Protein AF-A0A7C2C0W4-F1 (afdb_monomer_lite)

Radius of gyration: 8.46 Å; chains: 1; bounding box: 17×19×17 Å

Structure (mmCIF, N/CA/C/O backbone):
data_AF-A0A7C2C0W4-F1
#
_entry.id   AF-A0A7C2C0W4-F1
#
loop_
_atom_site.group_PDB
_atom_site.id
_atom_site.type_symbol
_atom_site.label_atom_id
_atom_site.label_alt_id
_atom_site.label_comp_id
_atom_site.label_asym_id
_atom_site.label_entity_id
_atom_site.label_seq_id
_atom_site.pdbx_PDB_ins_code
_atom_site.Cartn_x
_atom_site.Cartn_y
_atom_site.Cartn_z
_atom_site.occupancy
_atom_site.B_iso_or_equiv
_atom_site.auth_seq_id
_atom_site.auth_comp_id
_atom_site.auth_asym_id
_atom_site.auth_atom_id
_atom_site.pdbx_PDB_model_num
ATOM 1 N N . MET A 1 1 ? -11.072 -10.315 0.675 1.00 90.81 1 MET A N 1
ATOM 2 C CA . MET A 1 1 ? -11.220 -9.612 -0.621 1.00 90.81 1 MET A CA 1
ATOM 3 C C . MET A 1 1 ? -9.830 -9.366 -1.193 1.00 90.81 1 MET A C 1
ATOM 5 O O . MET A 1 1 ? -8.928 -9.113 -0.402 1.00 90.81 1 MET A O 1
ATOM 9 N N . ARG A 1 2 ? -9.645 -9.475 -2.514 1.00 95.88 2 ARG A N 1
ATOM 10 C CA . ARG A 1 2 ? -8.367 -9.193 -3.191 1.00 95.88 2 ARG A CA 1
ATOM 11 C C . ARG A 1 2 ? -8.544 -8.017 -4.142 1.00 95.88 2 ARG A C 1
ATOM 13 O O . ARG A 1 2 ? -9.532 -7.996 -4.872 1.00 95.88 2 ARG A O 1
ATOM 20 N N . ILE A 1 3 ? -7.619 -7.060 -4.117 1.00 97.62 3 ILE A N 1
ATOM 21 C CA . ILE A 1 3 ? -7.639 -5.869 -4.977 1.00 97.62 3 ILE A CA 1
ATOM 22 C C . ILE A 1 3 ? -6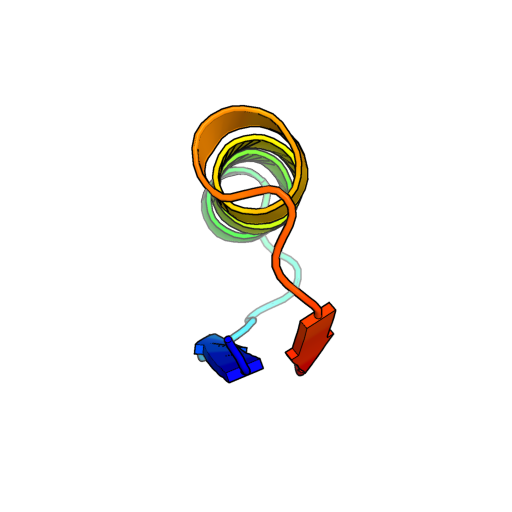.341 -5.831 -5.777 1.00 97.62 3 ILE A C 1
ATOM 24 O O . ILE A 1 3 ? -5.261 -5.906 -5.197 1.00 97.62 3 ILE A O 1
ATOM 28 N N . VAL A 1 4 ? -6.452 -5.696 -7.097 1.00 98.12 4 VAL A N 1
ATOM 29 C CA . VAL A 1 4 ? -5.309 -5.411 -7.969 1.00 98.12 4 VAL A CA 1
ATOM 30 C C . VAL A 1 4 ? -5.246 -3.902 -8.160 1.00 98.12 4 VAL A C 1
ATOM 32 O O . VAL A 1 4 ? -6.207 -3.295 -8.634 1.00 98.12 4 VAL A O 1
ATOM 35 N N . LEU A 1 5 ? -4.139 -3.297 -7.749 1.00 98.06 5 LEU A N 1
ATOM 36 C CA . LEU A 1 5 ? -3.872 -1.874 -7.876 1.00 98.06 5 LEU A CA 1
ATOM 37 C C . LEU A 1 5 ? -2.826 -1.682 -8.969 1.00 98.06 5 LEU A C 1
ATOM 39 O O . LEU A 1 5 ? -1.746 -2.239 -8.870 1.00 98.06 5 LEU A O 1
ATOM 43 N N . ALA A 1 6 ? 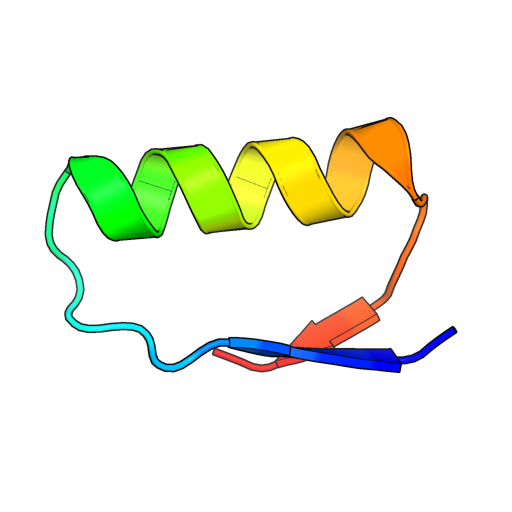-3.108 -0.852 -9.971 1.00 98.25 6 ALA A N 1
ATOM 44 C CA . ALA A 1 6 ? -2.067 -0.405 -10.890 1.00 98.25 6 ALA A CA 1
ATOM 45 C C . ALA A 1 6 ? -1.102 0.531 -10.141 1.00 98.25 6 ALA A C 1
ATOM 47 O O . ALA A 1 6 ? -1.406 1.707 -9.922 1.00 98.25 6 ALA A O 1
ATOM 48 N N . TYR A 1 7 ? 0.037 0.001 -9.702 1.00 98.38 7 TYR A N 1
ATOM 49 C CA . TYR A 1 7 ? 0.992 0.718 -8.867 1.00 98.38 7 TYR A CA 1
ATOM 50 C C . TYR A 1 7 ? 2.181 1.238 -9.682 1.00 98.38 7 TYR A C 1
ATOM 52 O O . TYR A 1 7 ? 2.956 0.468 -10.243 1.00 98.38 7 TYR A O 1
ATOM 60 N N . SER A 1 8 ? 2.358 2.562 -9.732 1.00 97.94 8 SER A N 1
ATOM 61 C CA . SER A 1 8 ? 3.483 3.193 -10.443 1.00 97.94 8 SER A CA 1
ATOM 62 C C . SER A 1 8 ? 4.709 3.441 -9.560 1.00 97.94 8 SER A C 1
ATOM 64 O O . SER A 1 8 ? 5.751 3.854 -10.061 1.00 97.94 8 SER A O 1
ATOM 66 N N . GLY 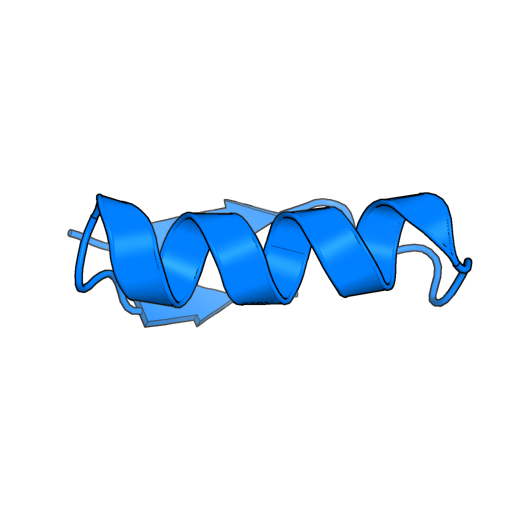A 1 9 ? 4.593 3.237 -8.243 1.00 97.69 9 GLY A N 1
ATOM 67 C CA . GLY A 1 9 ? 5.628 3.606 -7.271 1.00 97.69 9 GLY A CA 1
ATOM 68 C C . GLY A 1 9 ? 5.649 5.093 -6.898 1.00 97.69 9 GLY A C 1
ATOM 69 O O . GLY A 1 9 ? 6.464 5.499 -6.074 1.00 97.69 9 GLY A O 1
ATOM 70 N N . GLY A 1 10 ? 4.753 5.908 -7.465 1.00 98.38 10 GLY A N 1
ATOM 71 C CA . GLY A 1 10 ? 4.600 7.315 -7.099 1.00 98.38 10 GLY A CA 1
ATOM 72 C C . GLY A 1 10 ? 4.005 7.50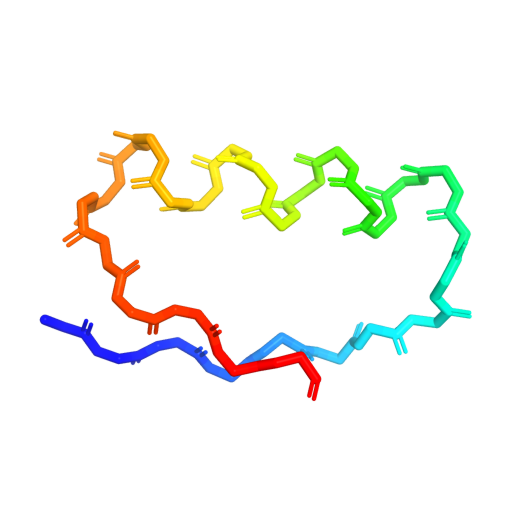6 -5.700 1.00 98.38 10 GLY A C 1
ATOM 73 O O . GLY A 1 10 ? 3.427 6.580 -5.117 1.00 98.38 10 GL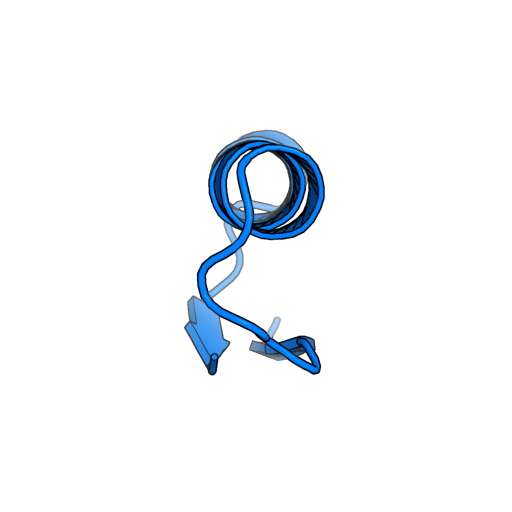Y A O 1
ATOM 74 N N . LEU A 1 11 ? 4.110 8.732 -5.173 1.00 98.38 11 LEU A N 1
ATOM 75 C CA . LEU A 1 11 ? 3.572 9.103 -3.858 1.00 98.38 11 LEU A CA 1
ATOM 76 C C . LEU A 1 11 ? 2.079 8.762 -3.745 1.00 98.38 11 LEU A C 1
ATOM 78 O O . LEU A 1 11 ? 1.675 8.074 -2.809 1.00 98.38 11 LEU A O 1
ATOM 82 N N . ASP A 1 12 ? 1.288 9.159 -4.740 1.00 98.44 12 ASP A N 1
ATOM 83 C CA . ASP A 1 12 ? -0.162 8.960 -4.734 1.00 98.44 12 ASP A CA 1
ATOM 84 C C . ASP A 1 12 ? -0.527 7.473 -4.701 1.00 98.44 12 ASP A C 1
ATOM 86 O O . ASP A 1 12 ? -1.296 7.029 -3.849 1.00 98.44 12 ASP A O 1
ATOM 90 N N . THR A 1 13 ? 0.093 6.660 -5.563 1.00 98.31 13 THR A N 1
ATOM 91 C CA . THR A 1 13 ? -0.161 5.212 -5.598 1.00 98.31 13 THR A CA 1
ATOM 92 C C . THR A 1 13 ? 0.319 4.503 -4.330 1.00 98.31 13 THR A C 1
ATOM 94 O O . THR A 1 13 ? -0.270 3.499 -3.933 1.00 98.31 13 THR A O 1
ATOM 97 N N . SER A 1 14 ? 1.340 5.039 -3.652 1.00 98.50 14 SER A N 1
ATOM 98 C CA . SER A 1 14 ? 1.838 4.524 -2.366 1.00 98.50 14 SER A CA 1
ATOM 99 C C . SER A 1 14 ? 0.859 4.785 -1.227 1.00 98.50 14 SER A C 1
ATOM 101 O O . SER A 1 14 ? 0.608 3.902 -0.404 1.00 98.50 14 SER A O 1
ATOM 103 N N . ILE A 1 15 ? 0.257 5.975 -1.203 1.00 98.38 15 ILE A N 1
ATOM 104 C CA . ILE A 1 15 ? -0.777 6.326 -0.227 1.00 98.38 15 ILE A CA 1
ATOM 105 C C . ILE A 1 15 ? -2.038 5.491 -0.473 1.00 98.38 15 ILE A C 1
ATOM 107 O O . ILE A 1 15 ? -2.570 4.902 0.470 1.00 98.38 15 ILE A O 1
ATOM 111 N N . ILE A 1 16 ? -2.473 5.365 -1.732 1.00 98.44 16 ILE A N 1
ATOM 112 C CA . ILE A 1 16 ? -3.638 4.550 -2.111 1.00 98.44 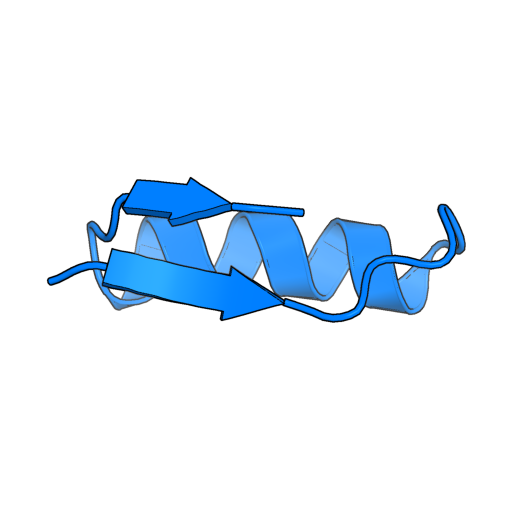16 ILE A CA 1
ATOM 113 C C . ILE A 1 16 ? -3.444 3.088 -1.691 1.00 98.44 16 ILE A C 1
ATOM 115 O O . ILE A 1 16 ? -4.352 2.495 -1.108 1.00 98.44 16 ILE A O 1
ATOM 119 N N . LEU A 1 17 ? -2.256 2.513 -1.913 1.00 98.31 17 LEU A N 1
ATOM 120 C CA . LEU A 1 17 ? -1.946 1.140 -1.505 1.00 98.31 17 LEU A CA 1
ATOM 121 C C . LEU A 1 17 ? -2.152 0.929 0.000 1.00 98.31 17 LEU A C 1
ATOM 123 O O . LEU A 1 17 ? -2.736 -0.078 0.406 1.00 98.31 17 LEU A O 1
ATOM 127 N N . LYS A 1 18 ? -1.693 1.868 0.835 1.00 98.06 18 LYS A N 1
ATOM 128 C CA . LYS A 1 18 ? -1.856 1.784 2.292 1.00 98.06 18 LYS A CA 1
ATOM 129 C C . LYS A 1 18 ? -3.317 1.963 2.711 1.00 98.06 18 LYS A C 1
ATOM 131 O O . LYS A 1 18 ? -3.828 1.156 3.485 1.00 98.06 18 LYS A O 1
ATOM 136 N N . TRP A 1 19 ? -4.004 2.949 2.138 1.00 98.44 19 TRP A N 1
ATOM 137 C CA . TRP A 1 19 ? -5.412 3.222 2.423 1.00 98.44 19 TRP A CA 1
ATOM 138 C C . TRP A 1 19 ? -6.324 2.031 2.092 1.00 98.44 19 TRP A C 1
ATOM 140 O O . TRP A 1 19 ? -7.201 1.689 2.886 1.00 98.44 19 TRP A O 1
ATOM 150 N N . LEU A 1 20 ? -6.090 1.353 0.962 1.00 98.25 20 LEU A N 1
ATOM 151 C CA . LEU A 1 20 ? -6.860 0.169 0.566 1.00 98.25 20 LEU A CA 1
ATOM 152 C C . LEU A 1 20 ? -6.673 -1.000 1.543 1.00 98.25 20 LEU A C 1
ATOM 154 O O . LEU A 1 20 ? -7.646 -1.680 1.873 1.00 98.25 20 LEU A O 1
ATOM 158 N N . LYS A 1 21 ? -5.447 -1.218 2.038 1.00 97.81 21 LYS A N 1
ATOM 159 C CA . LYS A 1 21 ? -5.169 -2.249 3.050 1.00 97.81 21 LYS A CA 1
ATOM 160 C C . LYS A 1 21 ? -5.902 -1.967 4.362 1.00 97.81 21 LYS A C 1
ATOM 162 O O . LYS A 1 21 ? -6.486 -2.884 4.926 1.00 97.81 21 LYS A O 1
ATOM 167 N N . GLU A 1 22 ? -5.898 -0.721 4.832 1.00 98.12 22 GLU A N 1
ATOM 168 C CA . GLU A 1 22 ? -6.502 -0.337 6.118 1.00 98.12 22 GLU A CA 1
ATOM 169 C C . GLU A 1 22 ? -8.034 -0.304 6.061 1.00 98.12 22 GLU A C 1
ATOM 171 O O . GLU A 1 22 ? -8.702 -0.868 6.925 1.00 98.12 22 GLU A O 1
ATOM 176 N N . THR A 1 23 ? -8.594 0.305 5.015 1.00 98.31 23 THR A N 1
ATOM 177 C CA . THR A 1 23 ? -10.043 0.536 4.892 1.00 98.31 23 THR A CA 1
ATOM 178 C C . THR A 1 23 ? -10.806 -0.753 4.630 1.00 98.31 23 THR A C 1
ATOM 180 O O . THR A 1 23 ? -11.901 -0.955 5.149 1.00 98.31 23 THR A O 1
ATOM 183 N N . TYR A 1 24 ? -10.226 -1.638 3.821 1.00 97.44 24 TYR A N 1
ATOM 184 C CA . TYR A 1 24 ? -10.909 -2.841 3.361 1.00 97.44 24 TYR A CA 1
ATOM 185 C C . TYR A 1 24 ? -10.359 -4.132 3.960 1.00 97.44 24 TYR A C 1
ATOM 187 O O . TYR A 1 24 ? -10.872 -5.203 3.631 1.00 97.44 24 TYR A O 1
ATOM 195 N N . GLN A 1 25 ? -9.309 -4.051 4.790 1.00 97.50 25 GLN A N 1
ATOM 196 C CA . GLN A 1 25 ? -8.594 -5.216 5.331 1.00 97.50 25 GLN A CA 1
ATOM 197 C C . GLN A 1 25 ? -8.287 -6.247 4.231 1.00 97.50 25 GLN A C 1
ATOM 199 O O . GLN A 1 25 ? -8.442 -7.458 4.398 1.00 97.50 25 GLN A O 1
ATOM 204 N N . ALA A 1 26 ? -7.930 -5.735 3.050 1.00 96.12 26 ALA A N 1
ATOM 205 C CA . ALA A 1 26 ? -7.821 -6.506 1.826 1.00 96.12 26 ALA A CA 1
ATOM 206 C C . ALA A 1 26 ? -6.363 -6.819 1.493 1.00 96.12 26 ALA A C 1
ATOM 208 O O . ALA A 1 26 ? -5.446 -6.037 1.753 1.00 96.12 26 ALA A O 1
ATOM 209 N N . GLU A 1 27 ? -6.164 -7.961 0.846 1.00 97.81 27 GLU A N 1
ATOM 210 C CA . GLU A 1 27 ? -4.896 -8.303 0.216 1.00 97.81 27 GLU A CA 1
ATOM 211 C C . GLU A 1 27 ? -4.780 -7.496 -1.088 1.00 97.81 27 GLU A C 1
ATOM 213 O O . GLU A 1 27 ? -5.550 -7.708 -2.030 1.00 97.81 27 GLU A O 1
ATOM 218 N N . VAL A 1 28 ? -3.859 -6.527 -1.113 1.00 97.50 28 VAL A N 1
ATOM 219 C CA . VAL A 1 28 ? -3.613 -5.660 -2.276 1.00 97.50 28 VAL A CA 1
ATOM 220 C C . VAL A 1 28 ? -2.394 -6.163 -3.040 1.00 97.50 28 VAL A C 1
ATOM 222 O O . VAL A 1 28 ? -1.302 -6.242 -2.473 1.00 97.50 28 VAL A O 1
ATOM 225 N N . ILE A 1 29 ? -2.595 -6.466 -4.320 1.00 97.31 29 ILE A N 1
ATOM 226 C CA . ILE A 1 29 ? -1.558 -6.830 -5.287 1.00 97.31 29 ILE A CA 1
ATOM 227 C C . ILE A 1 29 ? -1.237 -5.565 -6.086 1.00 97.31 29 ILE A C 1
ATOM 229 O O . ILE A 1 29 ? -2.146 -4.979 -6.674 1.00 97.31 29 ILE A O 1
ATOM 233 N N . ALA A 1 30 ? 0.019 -5.126 -6.029 1.00 92.00 30 ALA A N 1
ATOM 234 C CA . ALA A 1 30 ? 0.529 -3.911 -6.667 1.00 92.00 30 ALA A CA 1
ATOM 235 C C . ALA A 1 30 ? 1.078 -4.191 -8.073 1.00 92.00 30 ALA A C 1
ATOM 237 O O . ALA A 1 30 ? 1.573 -5.323 -8.275 1.00 92.00 30 ALA A O 1
#

Organism: NCBI:txid540988

pLDDT: mean 97.49, std 1.74, range [90.81, 98.5]

InterPro domains:
  IPR014729 Rossmann-like alpha/beta/alpha sandwich fold [G3DSA:3.40.50.620] (1-30)
  IPR018223 Argininosuccinate synthase, conserved site [PS00564] (6-14)
  IPR048267 Arginosuccinate synthase-like, N-terminal domain [PF00764] (2-30)

Secondary structure (DSSP, 8-state):
-EEE----SSHHHHHHHHHHHHHH--EEE-

Foldseek 3Di:
DEEEQPAPPDPVSVVVQVCCCVVVVYHYHD

Sequence (30 aa):
MRIVLAYSGGLDTSIILKWLKETYQAEVIA